Protein AF-A0A0F3MZP5-F1 (afdb_monomer_lite)

Sequence (41 aa):
MDNIRLEQFRILFLNKKNILIVDEVLSQGTIDQAAVYIHVR

Organism: NCBI:txid1359164

Radius of gyration: 12.95 Å; chains: 1; bounding box: 35×18×31 Å

Structure (mmCIF, N/CA/C/O backbone):
data_AF-A0A0F3MZP5-F1
#
_entry.id   AF-A0A0F3MZP5-F1
#
loop_
_atom_site.group_PDB
_atom_site.id
_atom_site.type_symbol
_atom_site.label_atom_id
_atom_site.label_alt_id
_atom_site.label_comp_id
_atom_site.label_asym_id
_atom_site.label_entity_id
_atom_site.label_seq_id
_atom_site.pdbx_PDB_ins_code
_atom_site.Cartn_x
_atom_site.Cartn_y
_atom_site.Cartn_z
_atom_site.occupancy
_atom_site.B_iso_or_equiv
_atom_site.auth_seq_id
_atom_site.auth_comp_id
_atom_site.auth_asym_id
_atom_site.auth_atom_id
_atom_site.pdbx_PDB_model_num
ATOM 1 N N . MET A 1 1 ? 18.741 -10.999 4.317 1.00 42.56 1 MET A N 1
ATOM 2 C CA . MET A 1 1 ? 17.619 -10.043 4.401 1.00 42.56 1 MET A CA 1
ATOM 3 C C . MET A 1 1 ? 17.696 -9.214 3.144 1.00 42.56 1 MET A C 1
ATOM 5 O O . MET A 1 1 ? 18.560 -8.355 3.032 1.00 42.56 1 MET A O 1
ATOM 9 N N . ASP A 1 2 ? 16.941 -9.654 2.148 1.00 48.78 2 ASP A N 1
ATOM 10 C CA . ASP A 1 2 ? 17.152 -9.350 0.740 1.00 48.78 2 ASP A CA 1
ATOM 11 C C . ASP A 1 2 ? 17.026 -7.865 0.409 1.00 48.78 2 ASP A C 1
ATOM 13 O O . ASP A 1 2 ? 16.080 -7.185 0.802 1.00 48.78 2 ASP A O 1
ATOM 17 N N . ASN A 1 3 ? 18.024 -7.386 -0.334 1.00 53.88 3 ASN A N 1
ATOM 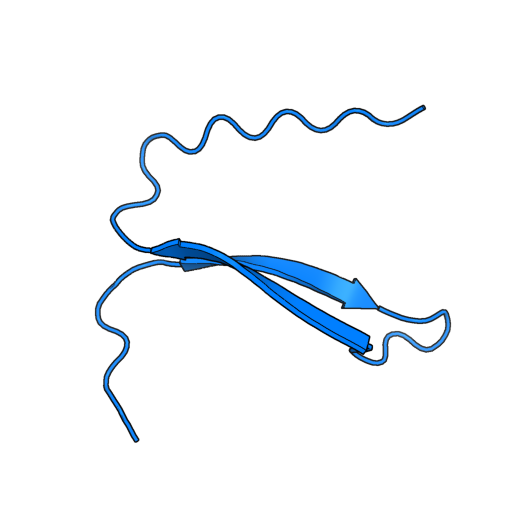18 C CA . ASN A 1 3 ? 18.083 -6.054 -0.909 1.00 53.88 3 ASN A CA 1
ATOM 19 C C . ASN A 1 3 ? 16.927 -5.887 -1.897 1.00 53.88 3 ASN A C 1
ATOM 21 O O . ASN A 1 3 ? 17.040 -6.275 -3.062 1.00 53.88 3 ASN A O 1
ATOM 25 N N . ILE A 1 4 ? 15.831 -5.278 -1.454 1.00 57.41 4 ILE A N 1
ATOM 26 C CA . ILE A 1 4 ? 14.755 -4.859 -2.348 1.00 57.41 4 ILE A CA 1
ATOM 27 C C . ILE A 1 4 ? 15.272 -3.644 -3.134 1.00 57.41 4 ILE A C 1
ATOM 29 O O . ILE A 1 4 ? 15.059 -2.498 -2.762 1.00 57.41 4 ILE A O 1
ATOM 33 N N . ARG A 1 5 ? 16.038 -3.899 -4.200 1.00 67.75 5 ARG A N 1
ATOM 34 C CA . ARG A 1 5 ? 16.586 -2.875 -5.110 1.00 67.75 5 ARG A CA 1
ATOM 35 C C . ARG A 1 5 ? 15.526 -2.239 -6.015 1.00 67.75 5 ARG A C 1
ATOM 37 O O . ARG A 1 5 ? 15.857 -1.346 -6.784 1.00 67.75 5 ARG A O 1
ATOM 44 N N . LEU A 1 6 ? 14.292 -2.735 -5.965 1.00 72.19 6 LEU A N 1
ATOM 45 C CA . LEU A 1 6 ? 13.192 -2.312 -6.823 1.00 72.19 6 LEU A CA 1
ATOM 46 C C . LEU A 1 6 ? 12.191 -1.505 -6.006 1.00 72.19 6 LEU A C 1
ATOM 48 O O . LEU A 1 6 ? 11.819 -1.909 -4.905 1.00 72.19 6 LEU A O 1
ATOM 52 N N . GLU A 1 7 ? 11.748 -0.383 -6.558 1.00 80.44 7 GLU A N 1
ATOM 53 C CA . GLU A 1 7 ? 10.682 0.416 -5.965 1.00 80.44 7 GLU A CA 1
ATOM 54 C C . GLU A 1 7 ? 9.382 -0.403 -5.912 1.00 80.44 7 GLU A C 1
ATOM 56 O O . GLU A 1 7 ? 9.127 -1.264 -6.760 1.00 80.44 7 GLU A O 1
ATOM 61 N N . GLN A 1 8 ? 8.581 -0.183 -4.868 1.00 82.75 8 GLN A N 1
ATOM 62 C CA . GLN A 1 8 ? 7.333 -0.910 -4.649 1.00 82.75 8 GLN A CA 1
ATOM 63 C C . GLN A 1 8 ? 6.211 0.052 -4.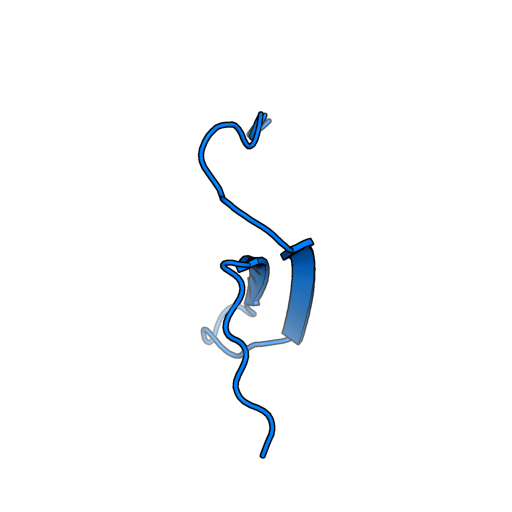300 1.00 82.75 8 GLN A C 1
ATOM 65 O O . GLN A 1 8 ? 6.341 0.863 -3.383 1.00 82.75 8 GLN A O 1
ATOM 70 N N . PHE A 1 9 ? 5.087 -0.089 -4.993 1.00 82.19 9 PHE A N 1
ATOM 71 C CA . PHE A 1 9 ? 3.852 0.586 -4.622 1.00 82.19 9 PHE A CA 1
ATOM 72 C C . PHE A 1 9 ? 3.025 -0.348 -3.739 1.00 82.19 9 PHE A C 1
ATOM 74 O O . PHE A 1 9 ? 2.765 -1.491 -4.122 1.00 82.19 9 PHE A O 1
ATOM 81 N N . ARG A 1 10 ? 2.645 0.119 -2.545 1.00 87.56 10 ARG A N 1
ATOM 82 C CA . ARG A 1 10 ? 1.995 -0.700 -1.514 1.00 87.56 10 ARG A CA 1
ATOM 83 C C . ARG A 1 10 ? 0.702 -0.061 -1.022 1.00 87.56 10 ARG A C 1
ATOM 85 O O . ARG A 1 10 ? 0.643 1.155 -0.854 1.00 87.56 10 ARG A O 1
ATOM 92 N N . ILE A 1 11 ? -0.298 -0.889 -0.736 1.00 88.56 11 ILE A N 1
ATOM 93 C CA . ILE A 1 11 ? -1.499 -0.510 0.011 1.00 88.56 11 ILE A CA 1
ATOM 94 C C . ILE A 1 11 ? -1.389 -1.096 1.414 1.00 88.56 11 ILE A C 1
ATOM 96 O O . ILE A 1 11 ? -1.202 -2.299 1.587 1.00 88.56 11 ILE A O 1
ATOM 100 N N . LEU A 1 12 ? -1.536 -0.230 2.417 1.00 93.38 12 LEU A N 1
ATOM 101 C CA . LEU A 1 12 ? -1.554 -0.613 3.823 1.00 93.38 12 LEU A CA 1
ATOM 102 C C . LEU A 1 12 ? -2.962 -0.428 4.384 1.00 93.38 12 LEU A C 1
ATOM 104 O O . LEU A 1 12 ? -3.481 0.688 4.439 1.00 93.38 12 LEU A O 1
ATOM 108 N N . PHE A 1 13 ? -3.561 -1.519 4.848 1.00 93.75 13 PHE A N 1
ATOM 109 C CA . PHE A 1 13 ? -4.835 -1.478 5.553 1.00 93.75 13 PHE A CA 1
ATOM 110 C C . PHE A 1 13 ? -4.571 -1.368 7.046 1.00 93.75 13 PHE A C 1
ATOM 112 O O . PHE A 1 13 ? -4.002 -2.275 7.657 1.00 93.75 13 PHE A O 1
ATOM 119 N N . LEU A 1 14 ? -4.994 -0.256 7.639 1.00 9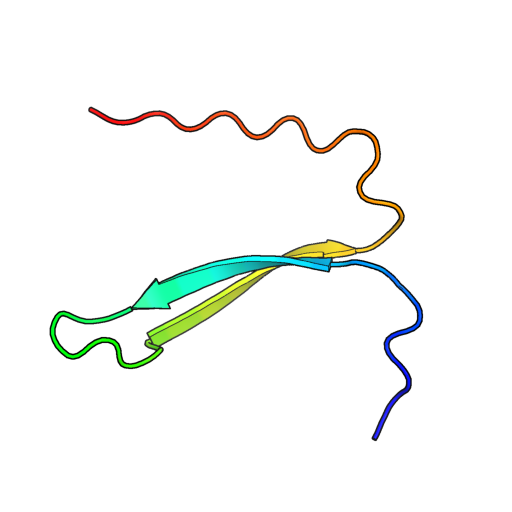6.62 14 LEU A N 1
ATOM 120 C CA . LEU A 1 14 ? -4.844 0.006 9.065 1.00 96.62 14 LEU A CA 1
ATOM 121 C C . LEU A 1 14 ? -6.191 -0.126 9.780 1.00 96.62 14 LEU A C 1
ATOM 123 O O . LEU A 1 14 ? -7.241 0.226 9.242 1.00 96.62 14 LEU A O 1
ATOM 127 N N . ASN A 1 15 ? -6.167 -0.600 11.024 1.00 94.31 15 ASN A N 1
ATOM 128 C CA . ASN A 1 15 ? -7.337 -0.525 11.896 1.00 94.31 15 ASN A CA 1
ATOM 129 C C . ASN A 1 15 ? -7.490 0.881 12.516 1.00 94.31 15 ASN A C 1
ATOM 131 O O . ASN A 1 15 ? -6.626 1.743 12.377 1.00 94.31 15 ASN A O 1
ATOM 135 N N .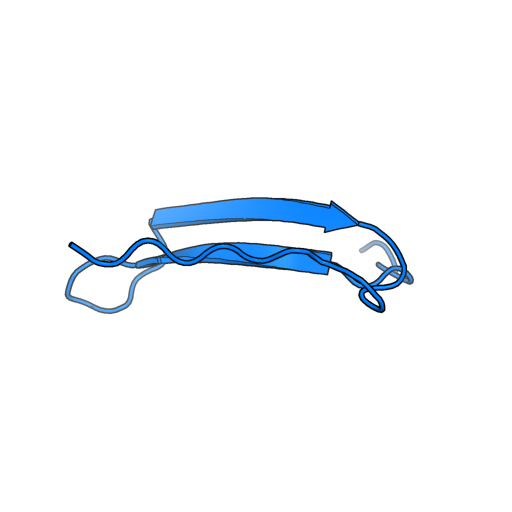 LYS A 1 16 ? -8.559 1.100 13.299 1.00 96.00 16 LYS A N 1
ATOM 136 C CA . LYS A 1 16 ? -8.812 2.378 14.005 1.00 96.00 16 LYS A CA 1
ATOM 137 C C . LYS A 1 16 ? -7.726 2.788 15.016 1.00 96.00 16 LYS A C 1
ATOM 139 O O . LYS A 1 16 ? -7.743 3.915 15.492 1.00 96.00 16 LYS A O 1
ATOM 144 N N . LYS A 1 17 ? -6.823 1.876 15.384 1.00 97.00 17 LYS A N 1
ATOM 145 C CA . LYS A 1 17 ? -5.668 2.127 16.258 1.00 97.00 17 LYS A CA 1
ATOM 146 C C . LYS A 1 17 ? -4.369 2.310 15.457 1.00 97.00 17 LYS A C 1
ATOM 148 O O . LYS A 1 17 ? -3.297 2.257 16.048 1.00 97.00 17 LYS A O 1
ATOM 153 N N . ASN A 1 18 ? -4.457 2.493 14.136 1.00 93.19 18 ASN A N 1
ATOM 154 C CA . ASN A 1 18 ? -3.328 2.594 13.206 1.00 93.19 18 ASN A CA 1
ATOM 155 C C . ASN A 1 18 ? -2.427 1.347 13.171 1.00 93.19 18 ASN A C 1
ATOM 157 O O . ASN A 1 18 ? -1.251 1.434 12.828 1.00 93.19 18 ASN A O 1
ATOM 161 N N . ILE A 1 19 ? -2.966 0.178 13.525 1.00 96.50 19 ILE A N 1
ATOM 162 C CA . ILE A 1 19 ? -2.238 -1.093 13.453 1.00 96.50 19 ILE A CA 1
ATOM 163 C C . ILE A 1 19 ? -2.437 -1.688 12.062 1.00 96.50 19 ILE A C 1
ATOM 165 O O . ILE A 1 19 ? -3.573 -1.774 11.591 1.00 96.50 19 ILE A O 1
ATOM 169 N N . LEU A 1 20 ? -1.338 -2.125 11.446 1.00 95.38 20 LEU A N 1
ATOM 170 C CA . LEU A 1 20 ? -1.326 -2.813 10.160 1.00 95.38 20 LEU A CA 1
ATOM 171 C C . LEU A 1 20 ? -2.085 -4.138 10.239 1.00 95.38 20 LEU A C 1
ATOM 173 O O . LEU A 1 20 ? -1.747 -5.013 11.033 1.00 95.38 20 LEU A O 1
ATOM 177 N N . ILE A 1 21 ? -3.116 -4.260 9.409 1.00 95.62 21 ILE A N 1
ATOM 178 C CA . ILE A 1 21 ? -3.900 -5.481 9.229 1.00 95.62 21 ILE A CA 1
ATOM 179 C C . ILE A 1 21 ? -3.395 -6.234 7.994 1.00 95.62 21 ILE A C 1
ATOM 181 O O . ILE A 1 21 ? -3.225 -7.447 8.052 1.00 95.62 21 ILE A O 1
ATOM 185 N N . VAL A 1 22 ? -3.159 -5.519 6.888 1.00 95.25 22 VAL A N 1
ATOM 186 C CA . VAL A 1 22 ? -2.762 -6.098 5.595 1.00 95.25 22 VAL A CA 1
ATOM 187 C C . VAL A 1 22 ? -1.783 -5.166 4.879 1.00 95.25 22 VAL A C 1
ATOM 189 O O . VAL A 1 22 ? -1.978 -3.950 4.879 1.00 95.25 22 VAL A O 1
ATOM 192 N N . ASP A 1 23 ? -0.760 -5.754 4.260 1.00 92.00 23 ASP A N 1
ATOM 193 C CA . ASP A 1 23 ? 0.235 -5.108 3.397 1.00 92.00 23 ASP A CA 1
ATOM 194 C C . ASP A 1 23 ? 0.199 -5.778 2.019 1.00 92.00 23 ASP A C 1
ATOM 196 O O . ASP A 1 23 ? 0.604 -6.932 1.867 1.00 92.00 23 ASP A O 1
ATOM 200 N N . GLU A 1 24 ? -0.342 -5.067 1.031 1.00 88.88 24 GLU A N 1
ATOM 201 C CA . GLU A 1 24 ? -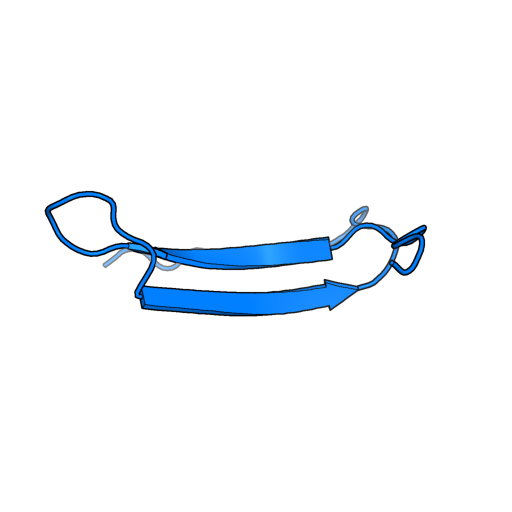0.459 -5.533 -0.350 1.00 88.88 24 GLU A CA 1
ATOM 202 C C . GLU A 1 24 ? 0.518 -4.785 -1.254 1.00 88.88 24 GLU A C 1
ATOM 204 O O . GLU A 1 24 ? 0.511 -3.555 -1.323 1.00 88.88 24 GLU A O 1
ATOM 209 N N . VAL A 1 25 ? 1.335 -5.531 -2.002 1.00 86.50 25 VAL A N 1
ATOM 210 C CA . VAL A 1 25 ? 2.211 -4.974 -3.038 1.00 86.50 25 VAL A CA 1
ATOM 211 C C . VAL A 1 25 ? 1.437 -4.919 -4.352 1.00 86.50 25 VAL A C 1
ATOM 213 O O . VAL A 1 25 ? 1.133 -5.954 -4.938 1.00 86.50 25 VAL A O 1
ATOM 216 N N . LEU A 1 26 ? 1.139 -3.711 -4.826 1.00 79.00 26 LEU A N 1
ATOM 217 C CA . LEU A 1 26 ? 0.425 -3.493 -6.085 1.00 79.00 26 LEU A CA 1
ATOM 218 C C . LEU A 1 26 ? 1.338 -3.530 -7.312 1.00 79.00 26 LEU A C 1
ATOM 220 O O . LEU A 1 26 ? 0.898 -3.919 -8.390 1.00 79.00 26 LEU A O 1
ATOM 224 N N . SER A 1 27 ? 2.593 -3.101 -7.178 1.00 74.94 27 SER A N 1
ATOM 225 C CA . SER A 1 27 ? 3.575 -3.174 -8.264 1.00 74.94 27 SER A CA 1
ATOM 226 C C . SER A 1 27 ? 5.000 -3.180 -7.720 1.00 74.94 27 SER A C 1
ATOM 228 O O . SER A 1 27 ? 5.264 -2.636 -6.644 1.00 74.94 27 SER A O 1
ATOM 230 N N . GLN A 1 28 ? 5.907 -3.802 -8.474 1.00 75.00 28 GLN A N 1
ATOM 231 C CA . GLN A 1 28 ? 7.344 -3.860 -8.214 1.00 75.00 28 GLN A CA 1
ATOM 232 C C . GLN A 1 28 ? 8.088 -3.456 -9.493 1.00 75.00 28 GLN A C 1
ATOM 234 O O . GLN A 1 28 ? 7.845 -4.033 -10.550 1.00 75.00 28 GLN A O 1
ATOM 239 N N . GLY A 1 29 ? 8.989 -2.479 -9.407 1.00 72.69 29 GLY A N 1
ATOM 240 C CA . GLY A 1 29 ? 9.658 -1.874 -10.565 1.00 72.69 29 GLY A CA 1
ATOM 241 C C . GLY A 1 29 ? 9.597 -0.349 -10.505 1.00 72.69 29 GLY A C 1
ATOM 242 O O . GLY A 1 29 ? 9.071 0.196 -9.541 1.00 72.69 29 GLY A O 1
ATOM 243 N N . THR A 1 30 ? 10.146 0.342 -11.505 1.00 66.88 30 THR A N 1
ATOM 244 C CA . THR A 1 30 ? 10.216 1.812 -11.500 1.00 66.88 30 THR A CA 1
ATOM 245 C C . THR A 1 30 ? 8.814 2.430 -11.465 1.00 66.88 30 THR A C 1
ATOM 247 O O . THR A 1 30 ? 8.000 2.178 -12.358 1.00 66.88 30 THR A O 1
ATOM 250 N N . ILE A 1 31 ? 8.507 3.225 -10.435 1.00 63.72 31 ILE A N 1
ATOM 251 C CA . ILE A 1 31 ? 7.174 3.822 -10.218 1.00 63.72 31 ILE A CA 1
ATOM 252 C C . ILE A 1 31 ? 7.055 5.144 -11.002 1.00 63.72 31 ILE A C 1
ATOM 254 O O . ILE A 1 31 ? 6.635 6.165 -10.472 1.00 63.72 31 ILE A O 1
ATOM 258 N N . ASP A 1 32 ? 7.421 5.154 -12.284 1.00 58.69 32 ASP A N 1
ATOM 259 C CA . ASP A 1 32 ? 7.316 6.365 -13.116 1.00 58.69 32 ASP A CA 1
ATOM 260 C C . ASP A 1 32 ? 5.898 6.561 -13.694 1.00 58.69 32 ASP A C 1
ATOM 262 O O . ASP A 1 32 ? 5.523 7.667 -14.081 1.00 58.69 32 ASP A O 1
ATOM 266 N N . GLN A 1 33 ? 5.076 5.501 -13.736 1.00 54.56 33 GLN A N 1
ATOM 267 C CA . GLN A 1 33 ? 3.723 5.511 -14.318 1.00 54.56 33 GLN A CA 1
ATOM 268 C C . GLN A 1 33 ? 2.777 4.503 -13.628 1.00 54.56 33 GLN A C 1
ATOM 270 O O . GLN A 1 33 ? 2.216 3.606 -14.254 1.00 54.56 33 GLN A O 1
ATOM 275 N N . ALA A 1 34 ? 2.560 4.627 -12.317 1.00 55.03 34 ALA A N 1
ATOM 276 C CA . ALA A 1 34 ? 1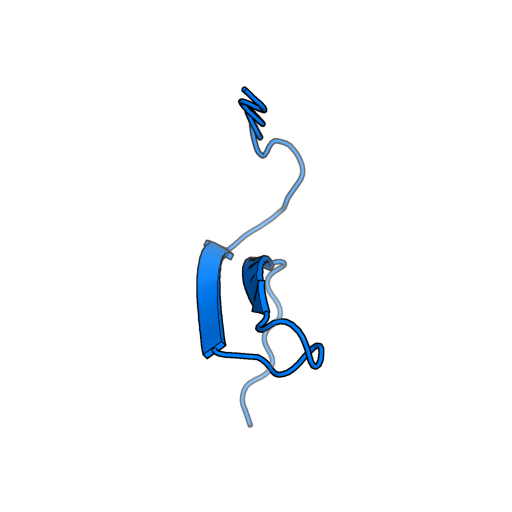.443 3.928 -11.677 1.00 55.03 34 ALA A CA 1
ATOM 277 C C . ALA A 1 34 ? 0.152 4.736 -11.900 1.00 55.03 34 ALA A C 1
ATOM 279 O O . ALA A 1 34 ? -0.034 5.798 -11.309 1.00 55.03 34 ALA A O 1
ATOM 280 N N . ALA A 1 35 ? -0.748 4.255 -12.763 1.00 59.75 35 ALA A N 1
ATOM 281 C CA . ALA A 1 35 ? -2.085 4.828 -12.913 1.00 59.75 35 ALA A CA 1
ATOM 282 C C . ALA A 1 35 ? -2.918 4.527 -11.652 1.00 59.75 35 ALA A C 1
ATOM 284 O O . ALA A 1 35 ? -3.671 3.557 -11.601 1.00 59.75 35 ALA A O 1
ATOM 285 N N . VAL A 1 36 ? -2.746 5.326 -10.597 1.00 61.09 36 VAL A N 1
ATOM 286 C CA . VAL A 1 36 ? -3.499 5.167 -9.347 1.00 61.09 36 VAL A CA 1
ATOM 287 C C . VAL A 1 36 ? -4.846 5.873 -9.496 1.00 61.09 36 VAL A C 1
ATOM 289 O O . VAL A 1 36 ? -4.943 7.091 -9.367 1.00 61.09 36 VAL A O 1
ATOM 292 N N . TYR A 1 37 ? -5.904 5.112 -9.775 1.00 59.50 37 TYR A N 1
ATOM 293 C CA . TYR A 1 37 ? -7.273 5.625 -9.737 1.00 59.50 37 TYR A CA 1
ATOM 294 C C . TYR A 1 37 ? -7.841 5.462 -8.325 1.00 59.50 37 TYR A C 1
ATOM 296 O O . TYR A 1 37 ? -8.272 4.377 -7.936 1.00 59.50 37 TYR A O 1
ATOM 304 N N . ILE A 1 38 ? -7.830 6.540 -7.541 1.00 60.41 38 ILE A N 1
ATOM 305 C CA . ILE A 1 38 ? -8.483 6.561 -6.230 1.00 60.41 38 ILE A CA 1
ATOM 306 C C . ILE A 1 38 ? -9.960 6.900 -6.452 1.00 60.41 38 ILE A C 1
ATOM 308 O O . ILE A 1 38 ? -10.306 8.052 -6.708 1.00 60.41 38 ILE A O 1
ATOM 312 N N . HIS A 1 39 ? -10.840 5.905 -6.346 1.00 67.31 39 HIS A N 1
ATOM 313 C CA . HIS A 1 39 ? -12.278 6.147 -6.260 1.00 67.31 39 HIS A CA 1
ATOM 314 C C . HIS A 1 39 ? -12.671 6.298 -4.786 1.00 67.31 39 HIS A C 1
ATOM 316 O O . HIS A 1 39 ? -12.773 5.307 -4.065 1.00 67.31 39 HIS A O 1
ATOM 322 N N . VAL A 1 40 ? -12.868 7.537 -4.331 1.00 55.69 40 VAL A N 1
ATOM 323 C CA . VAL A 1 40 ? -13.492 7.822 -3.031 1.00 55.69 40 VAL A CA 1
ATOM 324 C C . VAL A 1 40 ? -14.975 8.071 -3.288 1.00 55.69 40 VAL A C 1
ATOM 326 O O . VAL A 1 40 ? -15.314 9.006 -4.014 1.00 55.69 40 VAL A O 1
ATOM 329 N N . ARG A 1 41 ? -15.842 7.223 -2.731 1.00 58.47 41 ARG A N 1
ATOM 330 C CA . ARG A 1 41 ? -17.282 7.485 -2.641 1.00 58.47 41 ARG A CA 1
ATOM 331 C C . ARG A 1 41 ? -17.624 7.987 -1.248 1.00 58.47 41 ARG A C 1
ATOM 333 O O . ARG A 1 41 ? -17.025 7.453 -0.289 1.00 58.47 41 ARG A O 1
#

InterPro domains:
  IPR025657 RadC-like JAB domain [PF04002] (5-38)

Foldseek 3Di:
DDDLVWDWDWDFDADPVRDTPDIDTPDTHDVPDDPDDDDDD

Secondary structure (DSSP, 8-state):
-----S-EEEEEEE-TTS-EEEEEEEEES-TT---------

pLDDT: mean 75.64, std 16.39, range [42.56, 97.0]